Protein AF-A0AAV5UL03-F1 (afdb_monomer_lite)

Organism: NCBI:txid358040

Sequence (105 aa):
FQPHSTSSSTMVCKMMTIFVLALLMGTTSAGLLRPSIDCDRMQHVVALHFIAPIIADIGRCPSGCEIESYAPITTIYESEDGEIVNEENQKLVIESCRPKALGGH

Radius of gyration: 31.09 Å; chains: 1; bounding box: 40×40×108 Å

Secondary structure (DSSP, 8-state):
-------SSHHHHHHHHHHHHHHHHHHTTSS--------PPBP-EEE-SSSB-SEEE--BPPTTEEEEEEEEEEEEEE-TTS-EEEEEEEEEEEEEEEE------

Foldseek 3Di:
DDDDDDDDVVPVVVVVVVVVVVVVVVVVPPVDDPPPPPFFWAWDWDQDPFPPDRIDGQTDTDPQKDQDFFDWDWTWHQDPVRDIDIDIDRPRHGDGIDGDPPDDD

Structure (mmCIF, N/CA/C/O backbone):
data_AF-A0AAV5UL03-F1
#
_entry.id   AF-A0AAV5UL03-F1
#
loop_
_atom_site.group_PDB
_atom_site.id
_atom_site.type_symbol
_atom_site.label_atom_id
_atom_site.label_alt_id
_atom_site.label_comp_id
_atom_site.label_asym_id
_atom_site.label_entity_id
_atom_site.label_seq_id
_atom_site.pdbx_PDB_ins_code
_atom_site.Cartn_x
_atom_site.Cartn_y
_atom_site.Cartn_z
_atom_site.occupancy
_atom_site.B_iso_or_equiv
_atom_site.auth_seq_id
_atom_site.auth_comp_id
_atom_site.auth_asym_id
_atom_site.auth_atom_id
_atom_site.pdbx_PDB_model_num
ATOM 1 N N . PHE A 1 1 ? 16.086 -30.721 -81.578 1.00 40.28 1 PHE A N 1
ATOM 2 C CA . PHE A 1 1 ? 17.152 -30.123 -80.754 1.00 40.28 1 PHE A CA 1
ATOM 3 C C . PHE A 1 1 ? 16.529 -29.104 -79.806 1.00 40.28 1 PHE A C 1
ATOM 5 O O . PHE A 1 1 ? 16.073 -28.065 -80.255 1.00 40.28 1 PHE A O 1
ATOM 12 N N . GLN A 1 2 ? 16.440 -29.447 -78.520 1.00 41.84 2 GLN A N 1
ATOM 13 C CA . GLN A 1 2 ? 16.397 -28.497 -77.394 1.00 41.84 2 GLN A CA 1
ATOM 14 C C . GLN A 1 2 ? 17.867 -28.176 -77.018 1.00 41.84 2 GLN A C 1
ATOM 16 O O . GLN A 1 2 ? 18.715 -29.017 -77.337 1.00 41.84 2 GLN A O 1
ATOM 21 N N . PRO A 1 3 ? 18.212 -27.022 -76.396 1.00 48.16 3 PRO A N 1
ATOM 22 C CA . PRO A 1 3 ? 17.859 -26.793 -74.988 1.00 48.16 3 PRO A CA 1
ATOM 23 C C . PRO A 1 3 ? 17.565 -25.338 -74.540 1.00 48.16 3 PRO A C 1
ATOM 25 O O . PRO A 1 3 ? 17.830 -24.359 -75.226 1.00 48.16 3 PRO A O 1
ATOM 28 N N . HIS A 1 4 ? 16.978 -25.290 -73.338 1.00 40.53 4 HIS A N 1
ATOM 29 C CA . HIS A 1 4 ? 16.834 -24.229 -72.331 1.00 40.53 4 HIS A CA 1
ATOM 30 C C . HIS A 1 4 ? 17.623 -22.915 -72.499 1.00 40.53 4 HIS A C 1
ATOM 32 O O . HIS A 1 4 ? 18.838 -22.947 -72.641 1.00 40.53 4 HIS A O 1
ATOM 38 N N . SER A 1 5 ? 16.975 -21.779 -72.197 1.00 41.97 5 SER A N 1
ATOM 39 C CA . SER A 1 5 ? 17.327 -21.032 -70.974 1.00 41.97 5 SER A CA 1
ATOM 40 C C . SER A 1 5 ? 16.267 -19.986 -70.604 1.00 41.97 5 SER A C 1
ATOM 42 O O . SER A 1 5 ? 16.191 -18.885 -71.142 1.00 41.97 5 SER A O 1
ATOM 44 N N . THR A 1 6 ? 15.420 -20.372 -69.656 1.00 49.16 6 THR A N 1
ATOM 45 C CA . THR A 1 6 ? 14.734 -19.497 -68.700 1.00 49.16 6 THR A CA 1
ATOM 46 C C . THR A 1 6 ? 15.719 -18.584 -67.966 1.00 49.16 6 THR A C 1
ATOM 48 O O . THR A 1 6 ? 16.861 -18.977 -67.766 1.00 49.16 6 THR A O 1
ATOM 51 N N . SER A 1 7 ? 15.211 -17.479 -67.404 1.00 49.38 7 SER A N 1
ATOM 52 C CA . SER A 1 7 ? 15.799 -16.731 -66.272 1.00 49.38 7 SER A CA 1
ATOM 53 C C . SER A 1 7 ? 16.487 -15.406 -66.618 1.00 49.38 7 SER A C 1
ATOM 55 O O . SER A 1 7 ? 17.695 -15.272 -66.469 1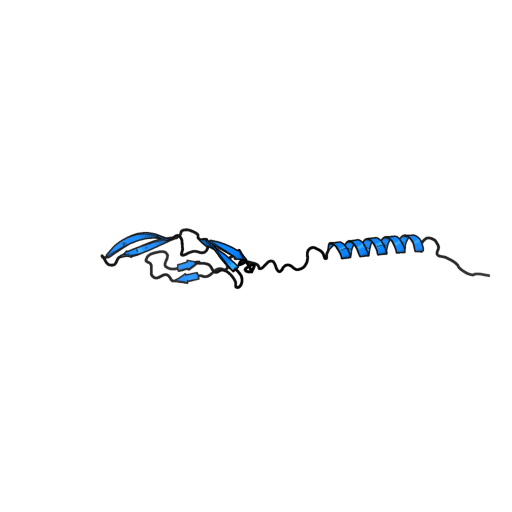.00 49.38 7 SER A O 1
ATOM 57 N N . SER A 1 8 ? 15.703 -14.376 -66.959 1.00 46.66 8 SER A N 1
ATOM 58 C CA . SER A 1 8 ? 16.168 -12.980 -66.824 1.00 46.66 8 SER A CA 1
ATOM 59 C C . SER A 1 8 ? 15.227 -12.060 -66.027 1.00 46.66 8 SER A C 1
ATOM 61 O O . SER A 1 8 ? 15.632 -10.960 -65.668 1.00 46.66 8 SER A O 1
ATOM 63 N N . SER A 1 9 ? 14.015 -12.505 -65.660 1.00 43.12 9 SER A N 1
ATOM 64 C CA . SER A 1 9 ? 13.097 -11.736 -64.786 1.00 43.12 9 SER A CA 1
ATOM 65 C C . SER A 1 9 ? 13.185 -12.092 -63.300 1.00 43.12 9 SER A C 1
ATOM 67 O O . SER A 1 9 ? 12.661 -11.367 -62.462 1.00 43.12 9 SER A O 1
ATOM 69 N N . THR A 1 10 ? 13.851 -13.185 -62.932 1.00 46.47 10 THR A N 1
ATOM 70 C CA . THR A 1 10 ? 13.959 -13.631 -61.530 1.00 46.47 10 THR A CA 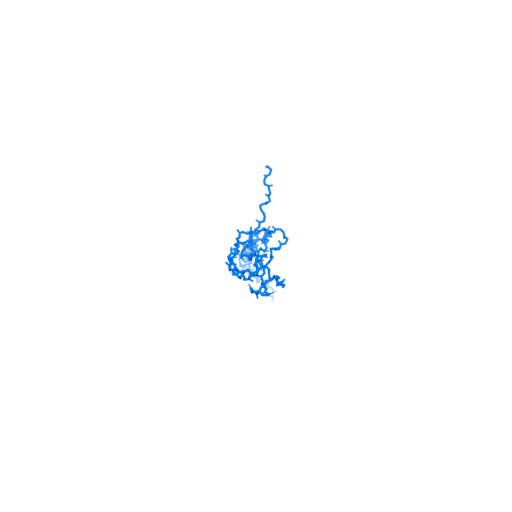1
ATOM 71 C C . THR A 1 10 ? 15.034 -12.886 -60.743 1.00 46.47 10 THR A C 1
ATOM 73 O O . THR A 1 10 ? 14.978 -12.875 -59.516 1.00 46.47 10 THR A O 1
ATOM 76 N N . MET A 1 11 ? 16.009 -12.257 -61.409 1.00 47.25 11 MET A N 1
ATOM 77 C CA . MET A 1 11 ? 17.172 -11.687 -60.719 1.00 47.25 11 MET A CA 1
ATOM 78 C C . MET A 1 11 ? 16.897 -10.301 -60.109 1.00 47.25 11 MET A C 1
ATOM 80 O O . MET A 1 11 ? 17.432 -9.991 -59.048 1.00 47.25 11 MET A O 1
ATOM 84 N N . VAL A 1 12 ? 15.997 -9.503 -60.697 1.00 46.91 12 VAL A N 1
ATOM 85 C CA . VAL A 1 12 ? 15.652 -8.163 -60.175 1.00 46.91 12 VAL A CA 1
ATOM 86 C C . VAL A 1 12 ? 14.674 -8.252 -58.988 1.00 46.91 12 VAL A C 1
ATOM 88 O O . VAL A 1 12 ? 14.826 -7.537 -57.998 1.00 46.91 12 VAL A O 1
ATOM 91 N N . CYS A 1 13 ? 13.732 -9.205 -59.010 1.00 43.88 13 CYS A N 1
ATOM 92 C CA . CYS A 1 13 ? 12.777 -9.418 -57.911 1.00 43.88 13 CYS A CA 1
ATOM 93 C C . CYS A 1 13 ? 13.406 -10.045 -56.655 1.00 43.88 13 CYS A C 1
ATOM 95 O O . CYS A 1 13 ? 12.924 -9.819 -55.542 1.00 43.88 13 CYS A O 1
ATOM 97 N N . LYS A 1 14 ? 14.494 -10.814 -56.806 1.00 41.84 14 LYS A N 1
ATOM 98 C CA . LYS A 1 14 ? 15.197 -11.435 -55.671 1.00 41.84 14 LYS A CA 1
ATOM 99 C C . LYS A 1 14 ? 16.066 -10.431 -54.908 1.00 41.84 14 LYS A C 1
ATOM 101 O O . LYS A 1 14 ? 16.185 -10.533 -53.697 1.00 41.84 14 LYS A O 1
ATOM 106 N N . MET A 1 15 ? 16.624 -9.433 -55.594 1.00 47.56 15 MET A N 1
ATOM 107 C CA . MET A 1 15 ? 17.439 -8.387 -54.961 1.00 47.56 15 MET A CA 1
ATOM 108 C C . MET A 1 15 ? 16.595 -7.355 -54.194 1.00 47.56 15 MET A C 1
ATOM 110 O O . MET A 1 15 ? 16.999 -6.943 -53.109 1.00 47.56 15 MET A O 1
ATOM 114 N N . MET A 1 16 ? 15.397 -6.991 -54.680 1.00 47.12 16 MET A N 1
ATOM 115 C CA . MET A 1 16 ? 14.508 -6.084 -53.930 1.00 47.12 16 MET A CA 1
ATOM 116 C C . MET A 1 16 ? 13.919 -6.724 -52.669 1.00 47.12 16 MET A C 1
ATOM 118 O O . MET A 1 16 ? 13.779 -6.051 -51.653 1.00 47.12 16 MET A O 1
ATOM 122 N N . THR A 1 17 ? 13.602 -8.020 -52.695 1.00 52.56 17 THR A N 1
ATOM 123 C CA . THR A 1 17 ? 13.062 -8.710 -51.511 1.00 52.56 17 THR A CA 1
ATOM 124 C C . THR A 1 17 ? 14.106 -8.866 -50.406 1.00 52.56 17 THR A C 1
ATOM 126 O O . THR A 1 17 ? 13.772 -8.681 -49.239 1.00 52.56 17 THR A O 1
ATOM 129 N N . ILE A 1 18 ? 15.379 -9.100 -50.746 1.00 53.81 18 ILE A N 1
ATOM 130 C CA . ILE A 1 18 ? 16.466 -9.188 -49.755 1.00 53.81 18 ILE A CA 1
ATOM 131 C C . ILE A 1 18 ? 16.697 -7.839 -49.053 1.00 53.81 18 ILE A C 1
ATOM 133 O O . ILE A 1 18 ? 16.864 -7.807 -47.835 1.00 53.81 18 ILE A O 1
ATOM 137 N N . PHE A 1 19 ? 16.639 -6.720 -49.782 1.00 50.59 19 PHE A N 1
ATOM 138 C CA . PHE A 1 19 ? 16.803 -5.388 -49.185 1.00 50.59 19 PHE A CA 1
ATOM 139 C C . PHE A 1 19 ? 15.640 -4.999 -48.257 1.00 50.59 19 PHE A C 1
ATOM 141 O O . PHE A 1 19 ? 15.862 -4.391 -47.210 1.00 50.59 19 PHE A O 1
ATOM 148 N N . VAL A 1 20 ? 14.407 -5.395 -48.590 1.00 53.28 20 VAL A N 1
ATOM 149 C CA . VAL A 1 20 ? 13.226 -5.148 -47.741 1.00 53.28 20 VAL A CA 1
ATOM 150 C C . VAL A 1 20 ? 13.235 -6.036 -46.487 1.00 53.28 20 VAL A C 1
ATOM 152 O O . VAL A 1 20 ? 12.884 -5.567 -45.407 1.00 53.28 20 VAL A O 1
ATOM 155 N N . LEU A 1 21 ? 13.710 -7.284 -46.584 1.00 51.84 21 LEU A N 1
ATOM 156 C CA . LEU A 1 21 ? 13.899 -8.168 -45.424 1.00 51.84 21 LEU A CA 1
ATOM 157 C C . LEU A 1 21 ? 14.988 -7.660 -44.465 1.00 51.84 21 LEU A C 1
ATOM 159 O O . LEU A 1 21 ? 14.804 -7.723 -43.251 1.00 51.84 21 LEU A O 1
ATOM 163 N N . ALA A 1 22 ? 16.085 -7.102 -44.984 1.00 52.34 22 ALA A N 1
ATOM 164 C CA . ALA A 1 22 ? 17.135 -6.517 -44.151 1.00 52.34 22 ALA A CA 1
ATOM 165 C C . ALA A 1 22 ? 16.660 -5.253 -43.406 1.00 52.34 22 ALA A C 1
ATOM 167 O O . ALA A 1 22 ? 16.986 -5.068 -42.235 1.00 52.34 22 ALA A O 1
ATOM 168 N N . LEU A 1 23 ? 15.839 -4.414 -44.048 1.00 51.28 23 LEU A N 1
ATOM 169 C CA . LEU A 1 23 ? 15.258 -3.224 -43.415 1.00 51.28 23 LEU A CA 1
ATOM 170 C C . LEU A 1 23 ? 14.209 -3.568 -42.347 1.00 51.28 23 LEU A C 1
ATOM 172 O O . LEU A 1 23 ? 14.143 -2.888 -41.326 1.00 51.28 23 LEU A O 1
ATOM 176 N N . LEU A 1 24 ? 13.433 -4.639 -42.536 1.00 49.53 24 LEU A N 1
ATOM 177 C CA . LEU A 1 24 ? 12.460 -5.100 -41.539 1.00 49.53 24 LEU A CA 1
ATOM 178 C C . LEU A 1 24 ? 13.119 -5.750 -40.312 1.00 49.53 24 LEU A C 1
ATOM 180 O O . LEU A 1 24 ? 12.599 -5.611 -39.212 1.00 49.53 24 LEU A O 1
ATOM 184 N N . MET A 1 25 ? 14.274 -6.406 -40.461 1.00 53.62 25 MET A N 1
ATOM 185 C CA . MET A 1 25 ? 15.029 -6.935 -39.310 1.00 53.62 25 MET A CA 1
ATOM 186 C C . MET A 1 25 ? 15.861 -5.864 -38.581 1.00 53.62 25 MET A C 1
ATOM 188 O O . MET A 1 25 ? 16.203 -6.027 -37.406 1.00 53.62 25 MET A O 1
ATOM 192 N N . GLY A 1 26 ? 16.176 -4.753 -39.255 1.00 47.25 26 GLY A N 1
ATOM 193 C CA . GLY A 1 26 ? 16.921 -3.630 -38.680 1.00 47.25 26 GLY A CA 1
ATOM 194 C C . GLY A 1 26 ? 16.084 -2.687 -37.808 1.00 47.25 26 GLY A C 1
ATOM 195 O O . GLY A 1 26 ? 16.631 -2.026 -36.931 1.00 47.25 26 GLY A O 1
ATOM 196 N N . THR A 1 27 ? 14.763 -2.621 -37.997 1.00 49.25 27 THR A N 1
ATOM 197 C CA . THR A 1 27 ? 13.888 -1.756 -37.181 1.00 49.25 27 THR A CA 1
ATOM 198 C C . THR A 1 27 ? 13.269 -2.473 -35.985 1.00 49.25 27 THR A C 1
ATOM 200 O O . THR A 1 27 ? 12.891 -1.817 -35.018 1.00 49.25 27 THR A O 1
ATOM 203 N N . THR A 1 28 ? 13.250 -3.809 -35.968 1.00 47.09 28 THR A N 1
ATOM 204 C CA . THR A 1 28 ? 12.829 -4.578 -34.783 1.00 47.09 28 THR A CA 1
ATOM 205 C C . THR A 1 28 ? 13.895 -4.629 -33.686 1.00 47.09 28 THR A C 1
ATOM 207 O O . THR A 1 28 ? 13.632 -5.152 -32.609 1.00 47.09 28 THR A O 1
ATOM 210 N N . SER A 1 29 ? 15.099 -4.102 -33.937 1.00 50.25 29 SER A N 1
ATOM 211 C CA . SER A 1 29 ? 16.267 -4.230 -33.055 1.00 50.25 29 SER A CA 1
ATOM 212 C C . SER A 1 29 ? 16.723 -2.933 -32.371 1.00 50.25 29 SER A C 1
ATOM 214 O O . SER A 1 29 ? 17.638 -2.980 -31.557 1.00 50.25 29 SER A O 1
ATOM 216 N N . ALA A 1 30 ? 16.043 -1.801 -32.592 1.00 48.53 30 ALA A N 1
ATOM 217 C CA . ALA A 1 30 ? 16.312 -0.541 -31.877 1.00 48.53 30 ALA A CA 1
ATOM 218 C C . ALA A 1 30 ? 15.343 -0.253 -30.706 1.00 48.53 30 ALA A C 1
ATOM 220 O O . ALA A 1 30 ? 15.425 0.803 -30.085 1.00 48.53 30 ALA A O 1
ATOM 221 N N . GLY A 1 31 ? 14.430 -1.181 -30.395 1.00 42.59 31 GLY A N 1
ATOM 222 C CA . GLY A 1 31 ? 13.540 -1.121 -29.222 1.00 42.59 31 GLY A CA 1
ATOM 223 C C . GLY A 1 31 ? 13.856 -2.167 -28.148 1.00 42.59 31 GLY A C 1
ATOM 224 O O . GLY A 1 31 ? 13.086 -2.344 -27.210 1.00 42.59 31 GLY A O 1
ATOM 225 N N . LEU A 1 32 ? 14.959 -2.901 -28.300 1.00 47.09 32 LEU A N 1
ATOM 226 C CA . LEU A 1 32 ? 15.325 -4.041 -27.469 1.00 47.09 32 LEU A CA 1
ATOM 227 C C . LEU A 1 32 ? 16.424 -3.636 -26.471 1.00 47.09 32 LEU A C 1
ATOM 229 O O . LEU A 1 32 ? 17.530 -3.286 -26.870 1.00 47.09 32 LEU A O 1
ATOM 233 N N . LEU A 1 33 ? 16.122 -3.799 -25.176 1.00 51.72 33 LEU A N 1
ATOM 234 C CA . LEU A 1 33 ? 17.070 -3.957 -24.058 1.00 51.72 33 LEU A CA 1
ATOM 235 C C . LEU A 1 33 ? 17.567 -2.695 -23.328 1.00 51.72 33 LEU A C 1
ATOM 237 O O . LEU A 1 33 ? 18.726 -2.620 -22.922 1.00 51.72 33 LEU A O 1
ATOM 241 N N . ARG A 1 34 ? 16.672 -1.772 -22.966 1.00 52.25 34 ARG A N 1
ATOM 242 C CA . ARG A 1 34 ? 16.684 -1.406 -21.541 1.00 52.25 34 ARG A CA 1
ATOM 243 C C . ARG A 1 34 ? 15.755 -2.400 -20.860 1.00 52.25 34 ARG A C 1
ATOM 245 O O . ARG A 1 34 ? 14.614 -2.489 -21.307 1.00 52.25 34 ARG A O 1
ATOM 252 N N . PRO A 1 35 ? 16.193 -3.173 -19.849 1.00 52.03 35 PRO A N 1
ATOM 253 C CA . PRO A 1 35 ? 15.226 -3.786 -18.961 1.00 52.03 35 PRO A CA 1
ATOM 254 C C . PRO A 1 35 ? 14.449 -2.614 -18.365 1.00 52.03 35 PRO A C 1
ATOM 256 O O . PRO A 1 35 ? 14.963 -1.893 -17.512 1.00 52.03 35 PRO A O 1
ATOM 259 N N . SER A 1 36 ? 13.257 -2.336 -18.895 1.00 59.47 36 SER A N 1
ATOM 260 C CA . SER A 1 36 ? 12.265 -1.584 -18.151 1.00 59.47 36 SER A CA 1
ATOM 261 C C . SER A 1 36 ? 12.034 -2.440 -16.920 1.00 59.47 36 SER A C 1
ATOM 263 O O . SER A 1 36 ? 11.415 -3.498 -17.014 1.00 59.47 36 SER A O 1
ATOM 265 N N . ILE A 1 37 ? 12.686 -2.074 -15.816 1.00 71.75 37 ILE A N 1
ATOM 266 C CA . ILE A 1 37 ? 12.427 -2.701 -14.530 1.00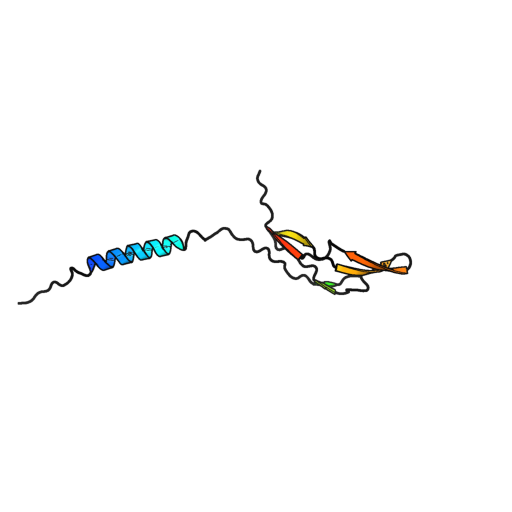 71.75 37 ILE A CA 1
ATOM 267 C C . ILE A 1 37 ? 10.944 -2.454 -14.304 1.00 71.75 37 ILE A C 1
ATOM 269 O O . ILE A 1 37 ? 10.524 -1.300 -14.210 1.00 71.75 37 ILE A O 1
ATOM 273 N N . ASP A 1 38 ? 10.171 -3.532 -14.333 1.00 84.31 38 ASP A N 1
ATOM 274 C CA . ASP A 1 38 ? 8.755 -3.468 -14.040 1.00 84.31 38 ASP A CA 1
ATOM 275 C C . ASP A 1 38 ? 8.624 -3.111 -12.560 1.00 84.31 38 ASP A C 1
ATOM 277 O O . ASP A 1 38 ? 8.999 -3.886 -11.673 1.00 84.31 38 ASP A O 1
ATOM 281 N N . CYS A 1 39 ? 8.217 -1.869 -12.321 1.00 89.50 39 CYS A N 1
ATOM 282 C CA . CYS A 1 39 ? 8.045 -1.307 -10.995 1.00 89.50 39 CYS A CA 1
ATOM 283 C C . CYS A 1 39 ? 6.574 -1.246 -10.608 1.00 89.50 39 CYS A C 1
ATOM 285 O O . CYS A 1 39 ? 6.216 -0.438 -9.761 1.00 89.50 39 CYS A O 1
ATOM 287 N N . ASP A 1 40 ? 5.719 -2.096 -11.172 1.00 91.88 40 ASP A N 1
ATOM 288 C CA . ASP A 1 40 ? 4.344 -2.172 -10.708 1.00 91.88 40 ASP A CA 1
ATOM 289 C C . ASP A 1 40 ? 4.276 -2.610 -9.232 1.00 91.88 40 ASP A C 1
ATOM 291 O O . ASP A 1 40 ? 4.984 -3.513 -8.764 1.00 91.88 40 ASP A O 1
ATOM 295 N N . ARG A 1 41 ? 3.417 -1.921 -8.468 1.00 93.75 41 ARG A N 1
ATOM 296 C CA . ARG A 1 41 ? 3.143 -2.216 -7.056 1.00 93.75 41 ARG A CA 1
ATOM 297 C C . ARG A 1 41 ? 2.636 -3.653 -6.926 1.00 93.75 41 ARG A C 1
ATOM 299 O O . ARG A 1 41 ? 1.606 -4.014 -7.489 1.00 93.75 41 ARG A O 1
ATOM 306 N N . MET A 1 42 ? 3.299 -4.449 -6.092 1.00 94.00 42 MET A N 1
ATOM 307 C CA . MET A 1 42 ? 2.853 -5.798 -5.744 1.00 94.00 42 MET A CA 1
ATOM 308 C C . MET A 1 42 ? 1.896 -5.760 -4.555 1.00 94.00 42 MET A C 1
ATOM 310 O O . MET A 1 42 ? 2.085 -4.966 -3.635 1.00 94.00 42 MET A O 1
ATOM 314 N N . GLN A 1 43 ? 0.902 -6.649 -4.540 1.00 94.38 43 GLN A N 1
ATOM 315 C CA . GLN A 1 43 ? 0.016 -6.817 -3.387 1.00 94.38 43 GLN A CA 1
ATOM 316 C C . GLN A 1 43 ? 0.781 -7.388 -2.190 1.00 94.38 43 GLN A C 1
ATOM 318 O O . GLN A 1 43 ? 1.565 -8.333 -2.320 1.00 94.38 43 GLN A O 1
ATOM 323 N N . HIS A 1 44 ? 0.521 -6.839 -1.010 1.00 94.38 44 HIS A N 1
ATOM 324 C CA . HIS A 1 44 ? 1.040 -7.347 0.248 1.00 94.38 44 HIS A CA 1
ATOM 325 C C . HIS A 1 44 ? 0.028 -7.112 1.372 1.00 94.38 44 HIS A C 1
ATOM 327 O O . HIS A 1 44 ? -0.064 -6.027 1.943 1.00 94.38 44 HIS A O 1
ATOM 333 N N . VAL A 1 45 ? -0.744 -8.156 1.674 1.00 94.12 45 VAL A N 1
ATOM 334 C CA . VAL A 1 45 ? -1.822 -8.113 2.664 1.00 94.12 45 VAL A CA 1
ATOM 335 C C . VAL A 1 45 ? -1.289 -8.496 4.039 1.00 94.12 45 VAL A C 1
ATOM 337 O O . VAL A 1 45 ? -0.684 -9.557 4.200 1.00 94.12 45 VAL A O 1
ATOM 340 N N . VAL A 1 46 ? -1.544 -7.646 5.030 1.00 92.88 46 VAL A N 1
ATOM 341 C CA . VAL A 1 46 ? -1.112 -7.834 6.419 1.00 92.88 46 VAL A CA 1
ATOM 342 C C . VAL A 1 46 ? -2.282 -7.663 7.381 1.00 92.88 46 VAL A C 1
ATOM 344 O O . VAL A 1 46 ? -3.228 -6.925 7.099 1.00 92.88 46 VAL A O 1
ATOM 347 N N . ALA A 1 47 ? -2.207 -8.342 8.526 1.00 92.00 47 ALA A N 1
ATOM 348 C CA . ALA A 1 47 ? -3.084 -8.071 9.656 1.00 92.00 47 ALA A CA 1
ATOM 349 C C . ALA A 1 47 ? -2.501 -6.911 10.478 1.00 92.00 47 ALA A C 1
ATOM 351 O O . ALA A 1 47 ? -1.326 -6.941 10.842 1.00 92.00 47 ALA A O 1
ATOM 352 N N . LEU A 1 48 ? -3.313 -5.895 10.752 1.00 87.81 48 LEU A N 1
ATOM 353 C CA . LEU A 1 48 ? -2.961 -4.724 11.544 1.00 87.81 48 LEU A CA 1
ATOM 354 C C . LEU A 1 48 ? -3.548 -4.855 12.953 1.00 87.81 48 LEU A C 1
ATOM 356 O O . LEU A 1 48 ? -4.662 -5.344 13.134 1.00 87.81 48 LEU A O 1
ATOM 360 N N . HIS A 1 49 ? -2.817 -4.369 13.956 1.00 86.94 49 HIS A N 1
ATOM 361 C CA . HIS A 1 49 ? -3.270 -4.321 15.351 1.00 86.94 49 HIS A CA 1
ATOM 362 C C . HIS A 1 49 ? -4.149 -3.087 15.621 1.00 86.94 49 HIS A C 1
ATOM 364 O O . HIS A 1 49 ? -3.933 -2.355 16.581 1.00 86.94 49 HIS A O 1
ATOM 370 N N . PHE A 1 50 ? -5.123 -2.843 14.745 1.00 86.94 50 PHE A N 1
ATOM 371 C CA . PHE A 1 50 ? -6.087 -1.751 14.853 1.00 86.94 50 PHE A CA 1
ATOM 372 C C . PHE A 1 50 ? -7.501 -2.304 15.026 1.00 86.94 50 PHE A C 1
ATOM 374 O O . PHE A 1 50 ? -7.773 -3.459 14.701 1.00 86.94 50 PHE A O 1
ATOM 381 N N . ILE A 1 51 ? -8.416 -1.457 15.495 1.00 90.56 51 ILE A N 1
ATOM 382 C CA . ILE A 1 51 ? -9.851 -1.760 15.513 1.00 90.56 51 ILE A CA 1
ATOM 383 C C . ILE A 1 51 ? -10.355 -1.866 14.069 1.00 90.56 51 ILE A C 1
ATOM 385 O O . ILE A 1 51 ? -11.081 -2.801 13.730 1.00 90.56 51 ILE A O 1
ATOM 389 N N . ALA A 1 52 ? -9.939 -0.934 13.203 1.00 91.94 52 ALA A N 1
ATOM 390 C CA . ALA A 1 52 ? -10.215 -0.985 11.771 1.00 91.94 52 ALA A CA 1
ATOM 391 C C . ALA A 1 52 ? -9.178 -0.192 10.942 1.00 91.94 52 ALA A C 1
ATOM 393 O O . ALA A 1 52 ? -8.735 0.860 11.393 1.00 91.94 52 ALA A O 1
ATOM 394 N N . PRO A 1 53 ? -8.832 -0.638 9.720 1.00 89.25 53 PRO A N 1
ATOM 395 C CA . PRO A 1 53 ? -9.058 -1.988 9.216 1.00 89.25 53 PRO A CA 1
ATOM 396 C C . PRO A 1 53 ? -8.134 -3.001 9.914 1.00 89.25 53 PRO A C 1
ATOM 398 O O . PRO A 1 53 ? -6.970 -2.717 10.177 1.00 89.25 53 PRO A O 1
ATOM 401 N N . ILE A 1 54 ? -8.650 -4.207 10.178 1.00 92.06 54 ILE A N 1
ATOM 402 C CA . ILE A 1 54 ? -7.878 -5.312 10.785 1.00 92.06 54 ILE A CA 1
ATOM 403 C C . ILE A 1 54 ? -6.962 -5.975 9.747 1.00 92.06 54 ILE A C 1
ATOM 405 O O . ILE A 1 54 ? -5.929 -6.537 10.088 1.00 92.06 54 ILE A O 1
ATOM 409 N N . ILE A 1 55 ? -7.330 -5.924 8.465 1.00 92.12 55 ILE A N 1
ATOM 410 C CA . ILE A 1 55 ? -6.551 -6.467 7.350 1.00 92.12 55 ILE A CA 1
ATOM 411 C C . ILE A 1 55 ? -6.448 -5.384 6.280 1.00 92.12 55 ILE A C 1
ATOM 413 O O . ILE A 1 55 ? -7.469 -4.816 5.890 1.00 92.12 55 ILE A O 1
ATOM 417 N N . ALA A 1 56 ? -5.238 -5.119 5.791 1.00 92.50 56 ALA A N 1
ATOM 418 C CA . ALA A 1 56 ? -4.998 -4.130 4.744 1.00 92.50 56 ALA A CA 1
ATOM 419 C C . ALA A 1 56 ? -3.943 -4.613 3.742 1.00 92.50 56 ALA A C 1
ATOM 421 O O . ALA A 1 56 ? -2.976 -5.277 4.115 1.00 92.50 56 ALA A O 1
ATOM 422 N N . ASP A 1 57 ? -4.120 -4.250 2.470 1.00 94.69 57 ASP A N 1
ATOM 423 C CA . ASP A 1 57 ? -3.082 -4.372 1.445 1.00 94.69 57 ASP A CA 1
ATOM 424 C C . ASP A 1 57 ? -2.176 -3.137 1.492 1.00 94.69 57 ASP A C 1
ATOM 426 O O . ASP A 1 57 ? -2.508 -2.087 0.942 1.00 94.69 57 ASP A O 1
ATOM 430 N N . ILE A 1 58 ? -1.024 -3.262 2.150 1.00 95.12 58 ILE A N 1
ATOM 431 C CA . ILE A 1 58 ? -0.047 -2.168 2.252 1.00 95.12 58 ILE A CA 1
ATOM 432 C C . ILE A 1 58 ? 0.812 -2.032 0.992 1.00 95.12 58 ILE A C 1
ATOM 434 O O . ILE A 1 58 ? 1.463 -1.009 0.792 1.00 95.12 58 ILE A O 1
ATOM 438 N N . GLY A 1 59 ? 0.770 -3.027 0.103 1.00 95.56 59 GLY A N 1
ATOM 439 C CA . GLY A 1 59 ? 1.590 -3.084 -1.098 1.00 95.56 59 GLY A CA 1
ATOM 440 C C . GLY A 1 59 ? 3.086 -3.277 -0.822 1.00 95.56 59 GLY A C 1
ATOM 441 O O . GLY A 1 59 ? 3.571 -3.179 0.306 1.00 95.56 59 GLY A O 1
ATOM 442 N N . ARG A 1 60 ? 3.848 -3.579 -1.876 1.00 94.19 60 ARG A N 1
ATOM 443 C CA . ARG A 1 60 ? 5.313 -3.658 -1.840 1.00 94.19 60 ARG A CA 1
ATOM 444 C C . ARG A 1 60 ? 5.910 -3.307 -3.199 1.00 94.19 60 ARG A C 1
ATOM 446 O O . ARG A 1 60 ? 5.406 -3.749 -4.227 1.00 94.19 60 ARG A O 1
ATOM 453 N N . CYS A 1 61 ? 7.026 -2.580 -3.200 1.00 93.31 61 CYS A N 1
ATOM 454 C CA . CYS A 1 61 ? 7.806 -2.365 -4.417 1.00 93.31 61 CYS A CA 1
ATOM 455 C C . CYS A 1 61 ? 8.750 -3.549 -4.698 1.00 93.31 61 CYS A C 1
ATOM 457 O O . CYS A 1 61 ? 9.399 -4.042 -3.763 1.00 93.31 61 CYS A O 1
ATOM 459 N N . PRO A 1 62 ? 8.872 -3.993 -5.962 1.00 92.06 62 PRO A N 1
ATOM 460 C CA . PRO A 1 62 ? 9.826 -5.027 -6.343 1.00 92.06 62 PRO A CA 1
ATOM 461 C C . PRO A 1 62 ? 11.283 -4.606 -6.124 1.00 92.06 62 PRO A C 1
ATOM 463 O O . PRO A 1 62 ? 11.625 -3.429 -5.979 1.00 92.06 62 PRO A O 1
ATOM 466 N N . SER A 1 63 ? 12.178 -5.593 -6.115 1.00 89.88 63 SER A N 1
ATOM 467 C CA . SER A 1 63 ? 13.620 -5.361 -6.033 1.00 89.88 63 SER A CA 1
ATOM 468 C C . SER A 1 63 ? 14.106 -4.495 -7.201 1.00 89.88 63 SER A C 1
ATOM 470 O O . SER A 1 63 ? 13.841 -4.801 -8.356 1.00 89.88 63 SER A O 1
ATOM 472 N N . GLY A 1 64 ? 14.853 -3.431 -6.897 1.00 88.06 64 GLY A N 1
ATOM 473 C CA . GLY A 1 64 ? 15.313 -2.455 -7.898 1.00 88.06 64 GLY A CA 1
ATOM 474 C C . GLY A 1 64 ? 14.402 -1.232 -8.055 1.00 88.06 64 GLY A C 1
ATOM 475 O O . GLY A 1 64 ? 14.811 -0.257 -8.680 1.00 88.06 64 GLY A O 1
ATOM 476 N N . CYS A 1 65 ? 13.232 -1.238 -7.413 1.00 91.50 65 CYS A N 1
ATOM 477 C CA . CYS A 1 65 ? 12.298 -0.117 -7.370 1.00 91.50 65 CYS A CA 1
ATOM 478 C C . CYS A 1 65 ? 12.235 0.501 -5.968 1.00 91.50 65 CYS A C 1
ATOM 480 O O . CYS A 1 65 ? 12.583 -0.132 -4.965 1.00 91.50 65 CYS A O 1
ATOM 482 N N . GLU A 1 66 ? 11.817 1.756 -5.897 1.00 93.88 66 GLU A N 1
ATOM 483 C CA . GLU A 1 66 ? 11.546 2.499 -4.669 1.00 93.88 66 GLU A CA 1
ATOM 484 C C . GLU A 1 66 ? 10.112 3.019 -4.659 1.00 93.88 66 GLU A C 1
ATOM 486 O O . GLU A 1 66 ? 9.456 3.072 -5.698 1.00 93.88 66 GLU A O 1
ATOM 491 N N . ILE A 1 67 ? 9.630 3.379 -3.472 1.00 94.94 67 ILE A N 1
ATOM 492 C CA . ILE A 1 67 ? 8.296 3.951 -3.298 1.00 94.94 67 ILE A CA 1
ATOM 493 C C . ILE A 1 67 ? 8.292 5.345 -3.917 1.00 94.94 67 ILE A C 1
ATOM 495 O O . ILE A 1 67 ? 9.170 6.158 -3.625 1.00 94.94 67 ILE A O 1
ATOM 499 N N . GLU A 1 68 ? 7.308 5.608 -4.767 1.00 94.69 68 GLU A N 1
ATOM 500 C CA . GLU A 1 68 ? 7.100 6.919 -5.371 1.00 94.69 68 GLU A CA 1
ATOM 501 C C . GLU A 1 68 ? 6.019 7.702 -4.622 1.00 94.69 68 GLU A C 1
ATOM 503 O O . GLU A 1 68 ? 6.260 8.853 -4.254 1.00 94.69 68 GLU A O 1
ATOM 508 N N . SER A 1 69 ? 4.873 7.075 -4.339 1.00 95.88 69 SER A N 1
ATOM 509 C CA . SER A 1 69 ? 3.784 7.684 -3.571 1.00 95.88 69 SER A CA 1
ATOM 510 C C . SER A 1 69 ? 3.132 6.710 -2.589 1.00 95.88 69 SER A C 1
ATOM 512 O O . SER A 1 69 ? 3.269 5.485 -2.679 1.00 95.88 69 SER A O 1
ATOM 514 N N . TYR A 1 70 ? 2.411 7.289 -1.631 1.00 97.00 70 TYR A N 1
ATOM 515 C CA . TYR A 1 70 ? 1.589 6.579 -0.660 1.00 97.00 70 TYR A CA 1
ATOM 516 C C . TYR A 1 70 ? 0.134 7.013 -0.808 1.00 97.00 70 TYR A C 1
ATOM 518 O O . TYR A 1 70 ? -0.139 8.194 -1.021 1.00 97.00 70 TYR A O 1
ATOM 526 N N . ALA A 1 71 ? -0.784 6.070 -0.618 1.00 94.50 71 ALA A N 1
ATOM 527 C CA . ALA A 1 71 ? -2.205 6.352 -0.500 1.00 94.50 71 ALA A CA 1
ATOM 528 C C . ALA A 1 71 ? -2.567 6.600 0.976 1.00 94.50 71 ALA A C 1
ATOM 530 O O . ALA A 1 71 ? -2.035 5.916 1.861 1.00 94.50 71 ALA A O 1
ATOM 531 N N . PRO A 1 72 ? -3.483 7.541 1.265 1.00 94.50 72 PRO A N 1
ATOM 532 C CA . PRO A 1 72 ? -3.997 7.722 2.613 1.00 94.50 72 PRO A CA 1
ATOM 533 C C . PRO A 1 72 ? -4.822 6.503 3.039 1.00 94.50 72 PRO A C 1
ATOM 535 O O . PRO A 1 72 ? -5.586 5.937 2.253 1.00 94.50 72 PRO A O 1
ATOM 538 N N . ILE A 1 73 ? -4.696 6.121 4.306 1.00 94.06 73 ILE A N 1
ATOM 539 C CA . ILE A 1 73 ? -5.551 5.118 4.940 1.00 94.06 73 ILE A CA 1
ATOM 540 C C . ILE A 1 73 ? -5.990 5.613 6.313 1.00 94.06 73 ILE A C 1
ATOM 542 O O . ILE A 1 73 ? -5.170 6.051 7.114 1.00 94.06 73 ILE A O 1
ATOM 546 N N . THR A 1 74 ? -7.286 5.536 6.597 1.00 94.44 74 THR A N 1
ATOM 547 C CA . THR A 1 74 ? -7.812 5.849 7.928 1.00 94.44 74 THR A CA 1
ATOM 548 C C . THR A 1 74 ? -7.721 4.617 8.819 1.00 94.44 74 THR A C 1
ATOM 550 O O . THR A 1 74 ? -8.234 3.555 8.461 1.00 94.44 74 THR A O 1
ATOM 553 N N . THR A 1 75 ? -7.087 4.762 9.977 1.00 93.75 75 THR A N 1
ATOM 554 C CA . THR A 1 75 ? -7.007 3.739 11.018 1.00 93.75 75 THR A CA 1
ATOM 555 C C . THR A 1 75 ? -7.799 4.170 12.245 1.00 93.75 75 THR A C 1
ATOM 557 O O . THR A 1 75 ? -7.837 5.341 12.617 1.00 93.75 75 THR A O 1
ATOM 560 N N . ILE A 1 76 ? -8.447 3.196 12.873 1.00 94.31 76 ILE A N 1
ATOM 561 C CA . ILE A 1 76 ? -9.215 3.358 14.103 1.00 94.31 76 ILE A CA 1
ATOM 562 C C . ILE A 1 76 ? -8.542 2.509 15.170 1.00 94.31 76 ILE A C 1
ATOM 564 O O . ILE A 1 76 ? -8.366 1.304 14.972 1.00 94.31 76 ILE A O 1
ATOM 568 N N . TYR A 1 77 ? -8.161 3.112 16.288 1.00 93.31 77 TYR A N 1
ATOM 569 C CA . TYR A 1 77 ? -7.498 2.420 17.392 1.00 93.31 77 TYR A CA 1
ATOM 570 C C . TYR A 1 77 ? -7.861 3.040 18.741 1.00 93.31 77 TYR A C 1
ATOM 572 O O . TYR A 1 77 ? -8.389 4.146 18.802 1.00 93.31 77 TYR A O 1
ATOM 580 N N . GLU A 1 78 ? -7.610 2.302 19.817 1.00 93.62 78 GLU A N 1
ATOM 581 C CA . GLU A 1 78 ? -7.754 2.795 21.186 1.00 93.62 78 GLU A CA 1
ATOM 582 C C . GLU A 1 78 ? -6.410 3.382 21.643 1.00 93.62 78 GLU A C 1
ATOM 584 O O . GLU A 1 78 ? -5.372 2.729 21.502 1.00 93.62 78 GLU A O 1
ATOM 589 N N . SER A 1 79 ? -6.409 4.630 22.115 1.00 92.25 79 SER A N 1
ATOM 590 C CA . SER A 1 79 ? -5.221 5.291 22.664 1.00 92.25 79 SER A CA 1
ATOM 591 C C . SER A 1 79 ? -4.846 4.724 24.038 1.00 92.25 79 SER A C 1
ATOM 593 O O . SER A 1 79 ? -5.603 3.972 24.648 1.00 92.25 79 SER A O 1
ATOM 595 N N . GLU A 1 80 ? -3.682 5.113 24.566 1.00 92.25 80 GLU A N 1
ATOM 596 C CA . GLU A 1 80 ? -3.263 4.721 25.922 1.00 92.25 80 GLU A CA 1
ATOM 597 C C . GLU A 1 80 ? -4.232 5.219 27.012 1.00 92.25 80 GLU A C 1
ATOM 599 O O . GLU A 1 80 ? -4.348 4.595 28.066 1.00 92.25 80 GLU A O 1
ATOM 604 N N . ASP A 1 81 ? -4.970 6.297 26.733 1.00 94.31 81 ASP A N 1
ATOM 605 C CA . ASP A 1 81 ? -5.989 6.873 27.615 1.00 94.31 81 ASP A CA 1
ATOM 606 C C . ASP A 1 81 ? -7.363 6.176 27.496 1.00 94.31 81 ASP A C 1
ATOM 608 O O . ASP A 1 81 ? -8.312 6.555 28.185 1.00 94.31 81 ASP A O 1
ATOM 612 N N . GLY A 1 82 ? -7.491 5.156 26.636 1.00 91.88 82 GLY A N 1
ATOM 613 C CA . GLY A 1 82 ? -8.749 4.443 26.385 1.00 91.88 82 GLY A CA 1
ATOM 614 C C . GLY A 1 82 ? -9.716 5.186 25.456 1.00 91.88 82 GLY A C 1
ATOM 615 O O . GLY A 1 82 ? -10.901 4.856 25.392 1.00 91.88 82 GLY A O 1
ATOM 616 N N . GLU A 1 83 ? -9.248 6.214 24.744 1.00 94.50 83 GLU A N 1
ATOM 617 C CA . GLU A 1 83 ? -10.072 6.947 23.783 1.00 94.50 83 GLU A CA 1
ATOM 618 C C . GLU A 1 83 ? -9.999 6.308 22.395 1.00 94.50 83 GLU A C 1
ATOM 620 O O . GLU A 1 83 ? -8.935 5.901 21.928 1.00 94.50 83 GLU A O 1
ATOM 625 N N . ILE A 1 84 ? -11.133 6.256 21.693 1.00 94.19 84 ILE A N 1
ATOM 626 C CA . ILE A 1 84 ? -11.167 5.788 20.306 1.00 94.19 84 ILE A CA 1
ATOM 627 C C . ILE A 1 84 ? -10.711 6.918 19.383 1.00 94.19 84 ILE A C 1
ATOM 629 O O . ILE A 1 84 ? -11.403 7.926 19.221 1.00 94.19 84 ILE A O 1
ATOM 633 N N . VAL A 1 85 ? -9.564 6.720 18.742 1.00 95.25 85 VAL A N 1
ATOM 634 C CA . VAL A 1 85 ? -8.935 7.676 17.831 1.00 95.25 85 VAL A CA 1
ATOM 635 C C . VAL A 1 85 ? -9.160 7.246 16.386 1.00 95.25 85 VAL A C 1
ATOM 637 O O . VAL A 1 85 ? -9.047 6.069 16.048 1.00 95.25 85 VAL A O 1
ATOM 640 N N . ASN A 1 86 ? -9.458 8.224 15.527 1.00 95.31 86 ASN A N 1
ATOM 641 C CA . ASN A 1 86 ? -9.465 8.067 14.076 1.00 95.31 86 ASN A CA 1
ATOM 642 C C . ASN A 1 86 ? -8.299 8.878 13.505 1.00 95.31 86 ASN A C 1
ATOM 644 O O . ASN A 1 86 ? -8.305 10.106 13.605 1.00 95.31 86 ASN A O 1
ATOM 648 N N . GLU A 1 87 ? -7.316 8.209 12.912 1.00 94.00 87 GLU A N 1
ATOM 649 C CA . GLU A 1 87 ? -6.122 8.843 12.347 1.00 94.00 87 GLU A CA 1
ATOM 650 C C . GLU A 1 87 ? -6.017 8.543 10.849 1.00 94.00 87 GLU A C 1
ATOM 652 O O . GLU A 1 87 ? -6.232 7.415 10.411 1.00 94.00 87 GLU A O 1
ATOM 657 N N . GLU A 1 88 ? -5.677 9.549 10.042 1.00 94.75 88 GLU A N 1
ATOM 658 C CA . GLU A 1 88 ? -5.299 9.330 8.646 1.00 94.75 88 GLU A CA 1
ATOM 659 C C . GLU A 1 88 ? -3.786 9.119 8.546 1.00 94.75 88 GLU A C 1
ATOM 661 O O . GLU A 1 88 ? -2.991 10.027 8.792 1.00 94.75 88 GLU A O 1
ATOM 666 N N . ASN A 1 89 ? -3.380 7.917 8.143 1.00 89.00 89 ASN A N 1
ATOM 667 C CA . ASN A 1 89 ? -1.989 7.576 7.921 1.00 89.00 89 ASN A CA 1
ATOM 668 C C . ASN A 1 89 ? -1.629 7.709 6.437 1.00 89.00 89 ASN A C 1
ATOM 670 O O . ASN A 1 89 ? -2.154 6.999 5.582 1.00 89.00 89 ASN A O 1
ATOM 674 N N . GLN A 1 90 ? -0.687 8.600 6.134 1.00 91.81 90 GLN A N 1
ATOM 675 C CA . GLN A 1 90 ? -0.244 8.892 4.764 1.00 91.81 90 GLN A CA 1
ATOM 676 C C . GLN A 1 90 ? 1.052 8.162 4.378 1.00 91.81 90 GLN A C 1
ATOM 678 O O . GLN A 1 90 ? 1.692 8.517 3.392 1.00 91.81 90 GLN A O 1
ATOM 683 N N . LYS A 1 91 ? 1.506 7.193 5.184 1.00 91.12 91 LYS A N 1
ATOM 684 C CA . LYS A 1 91 ? 2.789 6.492 4.976 1.00 91.12 91 LYS A CA 1
ATOM 685 C C . LYS A 1 91 ? 2.6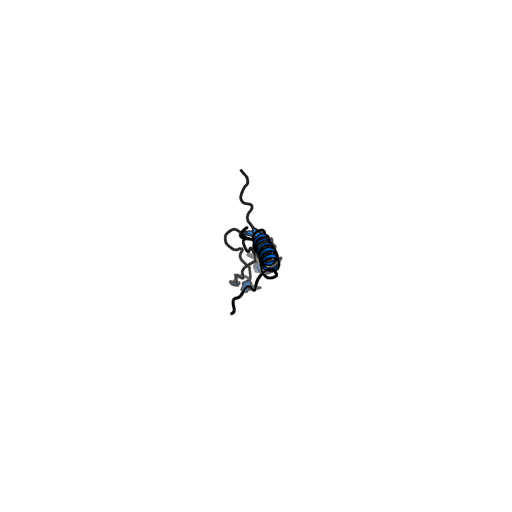90 4.971 5.085 1.00 91.12 91 LYS A C 1
ATOM 687 O O . LYS A 1 91 ? 3.715 4.297 5.042 1.00 91.12 91 LYS A O 1
ATOM 692 N N . LEU A 1 92 ? 1.484 4.430 5.252 1.00 91.75 92 LEU A N 1
ATOM 693 C CA . LEU A 1 92 ? 1.286 2.996 5.457 1.00 91.75 92 LEU A CA 1
ATOM 694 C C . LEU A 1 92 ? 1.061 2.238 4.143 1.00 91.75 92 LEU A C 1
ATOM 696 O O . LEU A 1 92 ? 1.653 1.181 3.947 1.00 91.75 92 LEU A O 1
ATOM 700 N N . VAL A 1 93 ? 0.219 2.761 3.249 1.00 95.56 93 VAL A N 1
ATOM 701 C CA . VAL A 1 93 ? -0.139 2.084 1.995 1.00 95.56 93 VAL A CA 1
ATOM 702 C C . VAL A 1 93 ? 0.688 2.654 0.857 1.00 95.56 93 VAL A C 1
ATOM 704 O O . VAL A 1 93 ? 0.563 3.826 0.519 1.00 95.56 93 VAL A O 1
ATOM 707 N N . ILE A 1 94 ? 1.521 1.821 0.246 1.00 96.75 94 ILE A N 1
ATOM 708 C CA . ILE A 1 94 ? 2.247 2.169 -0.976 1.00 96.75 94 ILE A CA 1
ATOM 709 C C . ILE A 1 94 ? 1.232 2.253 -2.114 1.00 96.75 94 ILE A C 1
ATOM 711 O O . ILE A 1 94 ? 0.460 1.314 -2.297 1.00 96.75 94 ILE A O 1
ATOM 715 N N . GLU A 1 95 ? 1.237 3.338 -2.883 1.00 95.62 95 GLU A N 1
ATOM 716 C CA . GLU A 1 95 ? 0.341 3.528 -4.031 1.00 95.62 95 GLU A CA 1
ATOM 717 C C . GLU A 1 95 ? 1.066 3.248 -5.348 1.00 95.62 95 GLU A C 1
ATOM 719 O O . GLU A 1 95 ? 0.602 2.424 -6.138 1.00 95.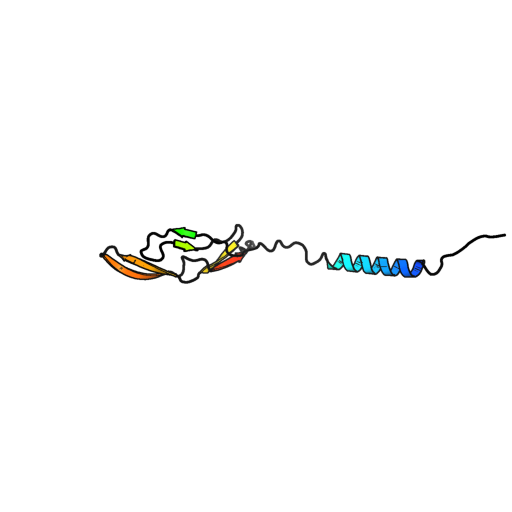62 95 GLU A O 1
ATOM 724 N N . SER A 1 96 ? 2.235 3.859 -5.553 1.00 95.06 96 SER A N 1
ATOM 725 C CA . SER A 1 96 ? 3.068 3.625 -6.733 1.00 95.06 96 SER A CA 1
ATOM 726 C C . SER A 1 96 ? 4.537 3.404 -6.379 1.00 95.06 96 SER A C 1
ATOM 728 O O . SER A 1 96 ? 5.038 3.804 -5.320 1.00 95.06 96 SER A O 1
ATOM 730 N N . CYS A 1 97 ? 5.240 2.741 -7.293 1.00 95.12 97 CYS A N 1
ATOM 731 C CA . CYS A 1 97 ? 6.672 2.516 -7.214 1.00 95.12 97 CYS A CA 1
ATOM 732 C C . CYS A 1 97 ? 7.333 2.983 -8.510 1.00 95.12 97 CYS A C 1
ATOM 734 O O . CYS A 1 97 ? 6.739 2.947 -9.585 1.00 95.12 97 CYS A O 1
ATOM 736 N N . ARG A 1 98 ? 8.601 3.373 -8.412 1.00 92.00 98 ARG A N 1
ATOM 737 C CA . ARG A 1 98 ? 9.410 3.810 -9.552 1.00 92.00 98 ARG A CA 1
ATOM 738 C C . ARG A 1 98 ? 10.781 3.140 -9.548 1.00 92.00 98 ARG A C 1
ATOM 740 O O . ARG A 1 98 ? 11.229 2.681 -8.493 1.00 92.00 98 ARG A O 1
ATOM 747 N N . PRO A 1 99 ? 11.491 3.099 -10.687 1.00 91.44 99 PRO A N 1
ATOM 748 C CA . PRO A 1 99 ? 12.860 2.605 -10.720 1.00 91.44 99 PRO A CA 1
ATOM 749 C C . PRO A 1 99 ? 13.755 3.429 -9.796 1.00 91.44 99 PRO A C 1
ATOM 751 O O . PRO A 1 99 ? 13.696 4.660 -9.804 1.00 91.44 99 PRO A O 1
ATOM 754 N N . LYS A 1 100 ? 14.619 2.762 -9.024 1.00 89.38 100 LYS A N 1
ATOM 755 C CA . LYS A 1 100 ? 15.658 3.467 -8.269 1.00 89.38 100 LYS A CA 1
ATOM 756 C C . LYS A 1 100 ? 16.566 4.200 -9.245 1.00 89.38 100 LYS A C 1
ATOM 758 O O . LYS A 1 100 ? 17.028 3.610 -10.224 1.00 89.38 100 LYS A O 1
ATOM 763 N N . ALA A 1 101 ? 16.867 5.464 -8.959 1.00 79.56 101 ALA A N 1
ATOM 764 C CA . ALA A 1 101 ? 17.927 6.152 -9.674 1.00 79.56 101 ALA A CA 1
ATOM 765 C C . ALA A 1 101 ? 19.234 5.380 -9.433 1.00 79.56 101 ALA A C 1
ATOM 767 O O . ALA A 1 101 ? 19.734 5.315 -8.309 1.00 79.56 101 ALA A O 1
ATOM 768 N N . LEU A 1 102 ? 19.773 4.751 -10.480 1.00 67.44 102 LEU A N 1
ATOM 769 C CA . LEU A 1 102 ? 21.152 4.276 -10.468 1.00 67.44 102 LEU A CA 1
ATOM 770 C C . LEU A 1 102 ? 22.007 5.529 -10.291 1.00 67.44 102 LEU A C 1
ATOM 772 O O . LEU A 1 102 ? 22.071 6.348 -11.205 1.00 67.44 102 LEU A O 1
ATOM 776 N N . GLY A 1 103 ? 22.552 5.723 -9.089 1.00 52.88 103 GLY A N 1
ATOM 777 C CA . GLY A 1 103 ? 23.330 6.906 -8.745 1.00 52.88 103 GLY A CA 1
ATOM 778 C C . GLY A 1 103 ? 24.366 7.199 -9.826 1.00 52.88 103 GLY A C 1
ATOM 779 O O . GLY A 1 103 ? 25.259 6.390 -10.070 1.00 52.88 103 GLY A O 1
ATOM 780 N N . GLY A 1 104 ? 24.213 8.344 -10.491 1.00 45.94 104 GLY A N 1
ATOM 781 C CA . GLY A 1 104 ? 25.300 8.954 -11.238 1.00 45.94 104 GLY A CA 1
ATOM 782 C C . GLY A 1 104 ? 26.344 9.406 -10.226 1.00 45.94 104 GLY A C 1
ATOM 783 O O . GLY A 1 104 ? 26.035 10.227 -9.363 1.00 45.94 104 GLY A O 1
ATOM 784 N N . HIS A 1 105 ? 27.525 8.798 -10.300 1.00 37.28 105 HIS A N 1
ATOM 785 C CA . HIS A 1 105 ? 28.746 9.330 -9.703 1.00 37.28 105 HIS A CA 1
ATOM 786 C C . HIS A 1 105 ? 29.162 10.624 -10.406 1.00 37.28 105 H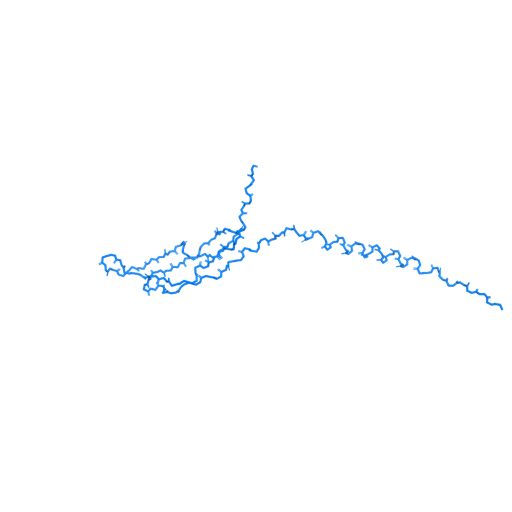IS A C 1
ATOM 788 O O . HIS A 1 105 ? 28.976 10.697 -11.644 1.00 37.28 105 HIS A O 1
#

pLDDT: mean 75.63, std 21.73, range [37.28, 97.0]